Protein AF-A0A8X6V6Q0-F1 (afdb_monomer_lite)

Structure (mmCIF, N/CA/C/O backbone):
data_AF-A0A8X6V6Q0-F1
#
_entry.id   AF-A0A8X6V6Q0-F1
#
loop_
_atom_site.group_PDB
_atom_site.id
_atom_site.type_symbol
_atom_site.label_atom_id
_atom_site.label_alt_id
_atom_site.label_comp_id
_atom_site.label_asym_id
_atom_site.label_entity_id
_atom_site.label_seq_id
_atom_site.pdbx_PDB_ins_code
_atom_site.Cartn_x
_atom_site.Cartn_y
_atom_site.Cartn_z
_atom_site.occupancy
_atom_site.B_iso_or_equiv
_atom_site.auth_seq_id
_atom_site.auth_comp_id
_atom_site.auth_asym_id
_atom_site.auth_atom_id
_atom_site.pdbx_PDB_model_num
ATOM 1 N N . MET A 1 1 ? 4.752 14.410 -1.471 1.00 59.50 1 MET A N 1
ATOM 2 C CA . MET A 1 1 ? 3.329 14.015 -1.534 1.00 59.50 1 MET A CA 1
ATOM 3 C C . MET A 1 1 ? 3.082 12.615 -0.971 1.00 59.50 1 MET A C 1
ATOM 5 O O . MET A 1 1 ? 2.274 12.512 -0.065 1.00 59.50 1 MET A O 1
ATOM 9 N N . LEU A 1 2 ? 3.781 11.553 -1.400 1.00 70.31 2 LEU A N 1
ATOM 10 C CA . LEU A 1 2 ? 3.534 10.206 -0.846 1.00 70.31 2 LEU A CA 1
ATOM 11 C C . LEU A 1 2 ? 3.995 10.044 0.614 1.00 70.31 2 LEU A C 1
ATOM 13 O O . LEU A 1 2 ? 3.212 9.624 1.457 1.00 70.31 2 LEU A O 1
ATOM 17 N N . ASN A 1 3 ? 5.232 10.450 0.924 1.00 78.00 3 ASN A N 1
ATOM 18 C CA . ASN A 1 3 ? 5.743 10.403 2.299 1.00 78.00 3 ASN A CA 1
ATOM 19 C C . ASN A 1 3 ? 4.878 11.240 3.242 1.00 78.00 3 ASN A C 1
ATOM 21 O O . ASN A 1 3 ? 4.564 10.789 4.330 1.00 78.00 3 ASN A O 1
ATOM 25 N N . SER A 1 4 ? 4.406 12.407 2.790 1.00 83.50 4 SER A N 1
ATOM 26 C CA . SER A 1 4 ? 3.479 13.224 3.574 1.00 83.50 4 SER A CA 1
ATOM 27 C C . SER A 1 4 ? 2.149 12.510 3.830 1.00 83.50 4 SER A C 1
ATOM 29 O O . SER A 1 4 ? 1.672 12.552 4.954 1.00 83.50 4 SER A O 1
ATOM 31 N N . SER A 1 5 ? 1.577 11.811 2.841 1.00 83.31 5 SER A N 1
ATOM 32 C CA . SER A 1 5 ? 0.339 11.040 3.032 1.00 83.31 5 SER A CA 1
ATOM 33 C C . SER A 1 5 ? 0.529 9.839 3.962 1.00 83.31 5 SER A C 1
ATOM 35 O O . SER A 1 5 ? -0.330 9.592 4.803 1.00 83.31 5 SER A O 1
ATOM 37 N N . LEU A 1 6 ? 1.653 9.121 3.854 1.00 85.81 6 LEU A N 1
ATOM 38 C CA . LEU A 1 6 ? 1.991 8.032 4.776 1.00 85.81 6 LEU A CA 1
ATOM 39 C C . LEU A 1 6 ? 2.156 8.551 6.203 1.00 85.81 6 LEU A C 1
ATOM 41 O O . LEU A 1 6 ? 1.534 8.013 7.109 1.00 85.81 6 LEU A O 1
ATOM 45 N N . THR A 1 7 ? 2.897 9.644 6.390 1.00 87.56 7 THR A N 1
ATOM 46 C CA . THR A 1 7 ? 3.046 10.285 7.699 1.00 87.56 7 THR A CA 1
ATOM 47 C C . THR A 1 7 ? 1.700 10.749 8.254 1.00 87.56 7 THR A C 1
ATOM 49 O O . THR A 1 7 ? 1.436 10.563 9.435 1.00 87.56 7 THR A O 1
ATOM 52 N N . SER A 1 8 ? 0.807 11.301 7.425 1.00 88.50 8 SER A N 1
ATOM 53 C CA . SER A 1 8 ? -0.546 11.659 7.867 1.00 88.50 8 SER A CA 1
ATOM 54 C C . SER A 1 8 ? -1.333 10.446 8.370 1.00 88.50 8 SER A C 1
ATOM 56 O O . SER A 1 8 ? -1.964 10.538 9.417 1.00 88.50 8 SER A O 1
ATOM 58 N N . ILE A 1 9 ? -1.283 9.311 7.668 1.00 88.00 9 ILE A N 1
ATOM 59 C CA . ILE A 1 9 ? -2.003 8.088 8.062 1.00 88.00 9 ILE A CA 1
ATOM 60 C C . ILE A 1 9 ? -1.379 7.455 9.312 1.00 88.00 9 ILE A C 1
ATOM 62 O O . ILE A 1 9 ? -2.095 7.052 10.226 1.00 88.00 9 ILE A O 1
ATOM 66 N N . GLU A 1 10 ? -0.051 7.433 9.404 1.00 87.88 10 GLU A N 1
ATOM 67 C CA . GLU A 1 10 ? 0.665 6.973 10.597 1.00 87.88 10 GLU A CA 1
ATOM 68 C C . GLU A 1 10 ? 0.349 7.864 11.813 1.00 87.88 10 GLU A C 1
ATOM 70 O O . GLU A 1 10 ? 0.164 7.361 12.921 1.00 87.88 10 GLU A O 1
ATOM 75 N N . ASN A 1 11 ? 0.170 9.173 11.609 1.00 90.75 11 ASN A N 1
ATOM 76 C CA . ASN A 1 11 ? -0.281 10.088 12.658 1.00 90.75 11 ASN A CA 1
ATOM 77 C C . ASN A 1 11 ? -1.722 9.801 13.109 1.00 90.75 11 ASN A C 1
ATOM 79 O O . ASN A 1 11 ? -1.997 9.885 14.306 1.00 90.75 11 ASN A O 1
ATOM 83 N N . LEU A 1 12 ? -2.633 9.419 12.199 1.00 89.50 12 LEU A N 1
ATOM 84 C CA . LEU A 1 12 ? -4.003 9.023 12.569 1.00 89.50 12 LEU A CA 1
ATOM 85 C C . LEU A 1 12 ? -3.997 7.832 13.529 1.00 89.50 12 LEU A C 1
ATOM 87 O O . LEU A 1 12 ? -4.760 7.819 14.493 1.00 89.50 12 LEU A O 1
ATOM 91 N N . ARG A 1 13 ? -3.101 6.863 13.308 1.00 90.88 13 ARG A N 1
ATOM 92 C CA . ARG A 1 13 ? -2.977 5.661 14.145 1.00 90.88 13 ARG A CA 1
ATOM 93 C C . ARG A 1 13 ? -2.790 5.986 15.629 1.00 90.88 13 ARG A C 1
ATOM 95 O O . ARG A 1 13 ? -3.343 5.297 16.483 1.00 90.88 13 ARG A O 1
ATOM 102 N N . ASN A 1 14 ? -2.011 7.026 15.923 1.00 90.31 14 ASN A N 1
ATOM 103 C CA . ASN A 1 14 ? -1.687 7.445 17.287 1.00 90.31 14 ASN A CA 1
ATOM 104 C C . ASN A 1 14 ? -2.702 8.440 17.864 1.00 90.31 14 ASN A C 1
ATOM 106 O O . ASN A 1 14 ? -2.665 8.722 19.058 1.00 90.31 14 ASN A O 1
ATOM 110 N N . ASN A 1 15 ? -3.607 8.966 17.037 1.00 93.50 15 ASN A N 1
ATOM 111 C CA . ASN A 1 15 ? -4.507 10.055 17.402 1.00 93.50 15 ASN A CA 1
ATOM 112 C C . ASN A 1 15 ? -5.970 9.609 17.557 1.00 93.50 15 ASN A C 1
ATOM 114 O O . ASN A 1 15 ? -6.901 10.370 17.294 1.00 93.50 15 ASN A O 1
ATOM 118 N N . PHE A 1 16 ? -6.176 8.359 17.981 1.00 91.75 16 PHE A N 1
ATOM 119 C CA . PHE A 1 16 ? -7.506 7.773 18.152 1.00 91.75 16 PHE A CA 1
ATOM 120 C C . PHE A 1 16 ? -8.411 8.617 19.062 1.00 91.75 16 PHE A C 1
ATOM 122 O O . PHE A 1 16 ? -9.580 8.816 18.741 1.00 91.75 16 PHE A O 1
ATOM 129 N N . SER A 1 17 ? -7.869 9.157 20.160 1.00 91.69 17 SER A N 1
ATOM 130 C CA . SER A 1 17 ? -8.651 9.920 21.141 1.00 91.69 17 SER A CA 1
ATOM 131 C C . SER A 1 17 ? -9.293 11.169 20.529 1.00 91.69 17 SER A C 1
ATOM 133 O O . SER A 1 17 ? -10.494 11.374 20.688 1.00 91.69 17 SER A O 1
ATOM 135 N N . ASN A 1 18 ? -8.534 11.955 19.758 1.00 93.62 18 ASN A N 1
ATOM 136 C CA . ASN A 1 18 ? -9.070 13.160 19.118 1.00 93.62 18 ASN A CA 1
ATOM 137 C C . ASN A 1 18 ? -10.109 12.804 18.047 1.00 93.62 18 ASN A C 1
ATOM 139 O O . ASN A 1 18 ? -11.175 13.409 17.989 1.00 93.62 18 ASN A O 1
ATOM 143 N N . ILE A 1 19 ? -9.839 11.772 17.241 1.00 92.50 19 ILE A N 1
ATOM 144 C CA . ILE A 1 19 ? -10.763 11.305 16.193 1.00 92.50 19 ILE A CA 1
ATOM 145 C C . ILE A 1 19 ? -12.083 10.827 16.809 1.00 92.50 19 ILE A C 1
ATOM 147 O O . ILE A 1 19 ? -13.165 11.096 16.286 1.00 92.50 19 ILE A O 1
ATOM 151 N N . LYS A 1 20 ? -12.008 10.134 17.947 1.00 93.31 20 LYS A N 1
ATOM 152 C CA . LYS A 1 20 ? -13.181 9.704 18.707 1.00 93.31 20 LYS A CA 1
ATOM 153 C C . LYS A 1 20 ? -13.990 10.904 19.200 1.00 93.31 20 LYS A C 1
ATOM 155 O O . LYS A 1 20 ? -15.212 10.897 19.067 1.00 93.31 20 LYS A O 1
ATOM 160 N N . GLU A 1 21 ? -13.345 11.924 19.762 1.00 93.50 21 GLU A N 1
ATOM 161 C CA . GLU A 1 21 ? -14.029 13.136 20.234 1.00 93.50 21 GLU A CA 1
ATOM 162 C C . GLU A 1 21 ? -14.743 13.877 19.099 1.00 93.50 21 GLU A C 1
ATOM 164 O O . GLU A 1 21 ? -15.910 14.253 19.247 1.00 93.50 21 GLU A O 1
ATOM 169 N N . GLU A 1 22 ? -14.096 14.009 17.941 1.00 94.31 22 GLU A N 1
ATOM 170 C CA . GLU A 1 22 ? -14.702 14.588 16.739 1.00 94.31 22 GLU A CA 1
ATOM 171 C C . GLU A 1 22 ? -15.923 13.781 16.275 1.00 94.31 22 GLU A C 1
ATOM 173 O O . GLU A 1 22 ? -16.992 14.349 16.025 1.00 94.31 22 GLU A O 1
ATOM 178 N N . ALA A 1 23 ? -15.805 12.451 16.229 1.00 92.56 23 ALA A N 1
ATOM 179 C CA . ALA A 1 23 ? -16.903 11.563 15.858 1.00 92.56 23 ALA A CA 1
ATOM 180 C C . ALA A 1 23 ? -18.083 11.652 16.844 1.00 92.56 23 ALA A C 1
ATOM 182 O O . ALA A 1 23 ? -19.242 11.686 16.426 1.00 92.56 23 ALA A O 1
ATOM 183 N N . ILE A 1 24 ? -17.807 11.755 18.149 1.00 94.12 24 ILE A N 1
ATOM 184 C CA . ILE A 1 24 ? -18.824 11.970 19.189 1.00 94.12 24 ILE A CA 1
ATOM 185 C C . ILE A 1 24 ? -19.530 13.314 18.988 1.00 94.12 24 ILE A C 1
ATOM 187 O O . ILE A 1 24 ? -20.757 13.383 19.090 1.00 94.12 24 ILE A O 1
ATOM 191 N N . GLY A 1 25 ? -18.779 14.381 18.705 1.00 94.62 25 GLY A N 1
ATOM 192 C CA . GLY A 1 25 ? -19.338 15.702 18.419 1.00 94.62 25 GLY A CA 1
ATOM 193 C C . GLY A 1 25 ? -20.272 15.681 17.207 1.00 94.62 25 GLY A C 1
ATOM 194 O O . GLY A 1 25 ? -21.379 16.224 17.262 1.00 94.62 25 GLY A O 1
ATOM 195 N N . LEU A 1 26 ? -19.866 14.985 16.142 1.00 95.31 26 LEU A N 1
ATOM 196 C CA . LEU A 1 26 ? -20.665 14.809 14.931 1.00 95.31 26 LEU A CA 1
ATOM 197 C C . LEU A 1 26 ? -21.949 14.009 15.198 1.00 95.31 26 LEU A C 1
ATOM 199 O O . LEU A 1 26 ? -23.034 14.433 14.803 1.00 95.31 26 LEU A O 1
ATOM 203 N N . ALA A 1 27 ? -21.845 12.888 15.915 1.00 94.31 27 ALA A N 1
ATOM 204 C CA . ALA A 1 27 ? -22.989 12.049 16.261 1.00 94.31 27 ALA A CA 1
ATOM 205 C C . ALA A 1 27 ? -24.030 12.822 17.084 1.00 94.31 27 ALA A C 1
ATOM 207 O O . ALA A 1 27 ? -25.218 12.802 16.759 1.00 94.31 27 ALA A O 1
ATOM 208 N N . LYS A 1 28 ? -23.579 13.593 18.083 1.00 94.75 28 LYS A N 1
ATOM 209 C CA . LYS A 1 28 ? -24.450 14.470 18.881 1.00 94.75 28 LYS A CA 1
ATOM 210 C C . LYS A 1 28 ? -25.152 15.516 18.019 1.00 94.75 28 LYS A C 1
ATOM 212 O O . LYS A 1 28 ? -26.346 15.741 18.196 1.00 94.75 28 LYS A O 1
ATOM 217 N N . LYS A 1 29 ? -24.443 16.122 17.059 1.00 96.00 29 LYS A N 1
ATOM 218 C CA . LYS A 1 29 ? -25.028 17.076 16.101 1.00 96.00 29 LYS A CA 1
ATOM 219 C C . LYS A 1 29 ? -26.137 16.442 15.254 1.00 96.00 29 LYS A C 1
ATOM 221 O O . LYS A 1 29 ? -27.064 17.138 14.854 1.00 96.00 29 LYS A O 1
ATOM 226 N N . TRP A 1 30 ? -26.056 15.141 14.994 1.00 96.12 30 TRP A N 1
ATOM 227 C CA . TRP A 1 30 ? -27.068 14.376 14.260 1.00 96.12 30 TRP A CA 1
ATOM 228 C C . TRP A 1 30 ? -28.156 13.763 15.152 1.00 96.12 30 TRP A C 1
ATOM 230 O O . TRP A 1 30 ? -29.014 13.043 14.650 1.00 96.12 30 TRP A O 1
ATOM 240 N N . GLY A 1 31 ? -28.149 14.037 16.461 1.00 93.00 31 GLY A N 1
ATOM 241 C CA . GLY A 1 31 ? -29.118 13.470 17.404 1.00 93.00 31 GLY A CA 1
ATOM 242 C C . GLY A 1 31 ? -28.914 11.976 17.678 1.00 93.00 31 GLY A C 1
ATOM 243 O O . GLY A 1 31 ? -29.829 11.309 18.153 1.00 93.00 31 GLY A O 1
ATOM 244 N N . ILE A 1 32 ? -27.728 11.442 17.377 1.00 93.81 32 ILE A N 1
ATOM 245 C CA . ILE A 1 32 ? -27.359 10.046 17.620 1.00 93.81 32 ILE A CA 1
ATOM 246 C C . ILE A 1 32 ? -26.629 9.967 18.960 1.00 93.81 32 ILE A C 1
ATOM 248 O O . ILE A 1 32 ? -25.700 10.735 19.204 1.00 93.81 32 ILE A O 1
ATOM 252 N N . THR A 1 33 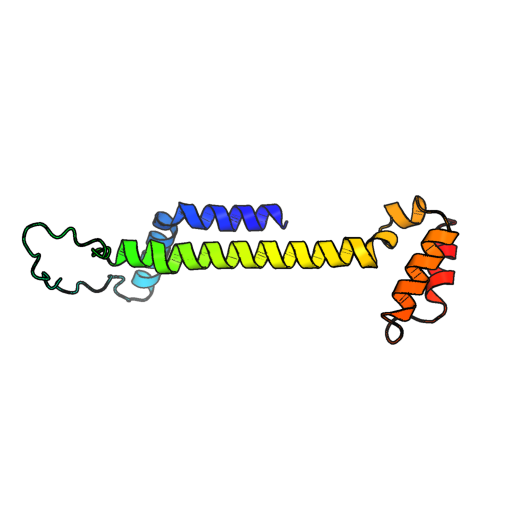? -27.010 9.014 19.812 1.00 90.88 33 THR A N 1
ATOM 253 C CA . THR A 1 33 ? -26.314 8.731 21.076 1.00 90.88 33 THR A CA 1
ATOM 254 C C . THR A 1 33 ? -25.040 7.921 20.810 1.00 90.88 33 THR A C 1
ATOM 256 O O . THR A 1 33 ? -25.144 6.753 20.429 1.00 90.88 33 THR A O 1
ATOM 259 N N . PRO A 1 34 ? -23.832 8.485 21.009 1.00 86.56 34 PRO A N 1
ATOM 260 C CA . PRO A 1 34 ? -22.587 7.798 20.696 1.00 86.56 34 PRO A CA 1
ATOM 261 C C . PRO A 1 34 ? -22.082 7.025 21.922 1.00 86.56 34 PRO A C 1
ATOM 263 O O . PRO A 1 34 ? -21.158 7.457 22.608 1.00 86.56 34 PRO A O 1
ATOM 266 N N . GLU A 1 35 ? -22.710 5.888 22.219 1.00 87.62 35 GLU A N 1
ATOM 267 C CA . GLU A 1 35 ? -22.285 4.990 23.296 1.00 87.62 35 GLU A CA 1
ATOM 268 C C . GLU A 1 35 ? -21.943 3.602 22.755 1.00 87.62 35 GLU A C 1
ATOM 270 O O . GLU A 1 35 ? -22.663 3.040 21.930 1.00 87.62 35 GLU A O 1
ATOM 275 N N . PHE A 1 36 ? -20.853 3.020 23.259 1.00 85.56 36 PHE A N 1
ATOM 276 C CA . PHE A 1 36 ? -20.576 1.604 23.046 1.00 85.56 36 PHE A CA 1
ATOM 277 C C . PHE A 1 36 ? -21.573 0.742 23.827 1.00 85.56 36 PHE A C 1
ATOM 279 O O . PHE A 1 36 ? -21.987 1.084 24.936 1.00 85.56 36 PHE A O 1
ATOM 286 N N . GLU A 1 37 ? -21.935 -0.411 23.260 1.00 80.75 37 GLU A N 1
ATOM 287 C CA . GLU A 1 37 ? -22.880 -1.341 23.880 1.00 80.75 37 GLU A CA 1
ATOM 288 C C . GLU A 1 37 ? -22.362 -1.835 25.244 1.00 80.75 37 GLU A C 1
ATOM 290 O O . GLU A 1 37 ? -21.391 -2.594 25.340 1.00 80.75 37 GLU A O 1
ATOM 295 N N . LYS A 1 38 ? -23.060 -1.452 26.316 1.00 76.06 38 LYS A N 1
ATOM 296 C CA . LYS A 1 38 ? -22.805 -1.925 27.682 1.00 76.06 38 LYS A CA 1
ATOM 297 C C . LYS A 1 38 ? -23.417 -3.316 27.869 1.00 76.06 38 LYS A C 1
ATOM 299 O O . LYS A 1 38 ? -24.507 -3.465 28.416 1.00 76.06 38 LYS A O 1
ATOM 304 N N . LYS A 1 39 ? -22.728 -4.359 27.401 1.00 71.31 39 LYS A N 1
ATOM 305 C CA . LYS A 1 39 ? -23.158 -5.753 27.604 1.00 71.31 39 LYS A CA 1
ATOM 306 C C . LYS A 1 39 ? -22.621 -6.297 28.929 1.00 71.31 39 LYS A C 1
ATOM 308 O O . LYS A 1 39 ? -21.420 -6.252 29.171 1.00 71.31 39 LYS A O 1
ATOM 313 N N . ARG A 1 40 ? -23.496 -6.863 29.773 1.00 66.31 40 ARG A N 1
ATOM 314 C CA . ARG A 1 40 ? -23.090 -7.536 31.021 1.00 66.31 40 ARG A CA 1
ATOM 315 C C . ARG A 1 40 ? -22.117 -8.674 30.706 1.00 66.31 40 ARG A C 1
ATOM 317 O O . ARG A 1 40 ? -22.456 -9.597 29.965 1.00 66.31 40 ARG A O 1
ATOM 324 N N . HIS A 1 41 ? -20.931 -8.632 31.306 1.00 65.56 41 HIS A N 1
ATOM 325 C CA . HIS A 1 41 ? -19.953 -9.704 31.160 1.00 65.56 41 HIS A CA 1
ATOM 326 C C . HIS A 1 41 ? -20.436 -10.970 31.870 1.00 65.56 41 HIS A C 1
ATOM 328 O O . HIS A 1 41 ? -20.845 -10.943 33.034 1.00 65.56 41 HIS A O 1
ATOM 334 N N . THR A 1 42 ? -20.387 -12.093 31.156 1.00 67.81 42 THR A N 1
ATOM 335 C CA . THR A 1 42 ? -20.600 -13.411 31.757 1.00 67.81 42 THR A CA 1
ATOM 336 C C . THR A 1 42 ? -19.270 -13.859 32.340 1.00 67.81 42 THR A C 1
ATOM 338 O O . THR A 1 42 ? -18.313 -14.053 31.594 1.00 67.81 42 THR A O 1
ATOM 341 N N . LYS A 1 43 ? -19.189 -13.995 33.667 1.00 69.25 43 LYS A N 1
ATOM 342 C CA . LYS A 1 43 ? -18.012 -14.593 34.303 1.00 69.25 43 LYS A CA 1
ATOM 343 C C . LYS A 1 43 ? -17.955 -16.065 33.903 1.00 69.25 43 LYS A C 1
ATOM 345 O O . LYS A 1 43 ? -18.843 -16.835 34.267 1.00 69.25 43 LYS A O 1
ATOM 350 N N . VAL A 1 44 ? -16.933 -16.438 33.142 1.00 70.12 44 VAL A N 1
ATOM 351 C CA . VAL A 1 44 ? -16.632 -17.845 32.871 1.00 70.12 44 VAL A CA 1
ATOM 352 C C . VAL A 1 44 ? -16.053 -18.443 34.152 1.00 70.12 44 VAL A C 1
ATOM 354 O O . VAL A 1 44 ? -15.295 -17.778 34.858 1.00 70.12 44 VAL A O 1
ATOM 357 N N . ARG A 1 45 ? -16.443 -19.676 34.497 1.00 70.94 45 ARG A N 1
ATOM 358 C CA . ARG A 1 45 ? -15.850 -20.368 35.648 1.00 70.94 45 ARG A CA 1
ATOM 359 C C . ARG A 1 45 ? -14.365 -20.582 35.366 1.00 70.94 45 ARG A C 1
ATOM 361 O O . ARG A 1 45 ? -14.020 -21.224 34.381 1.00 70.94 45 ARG A O 1
ATOM 368 N N . GLN A 1 46 ? -13.513 -20.041 36.226 1.00 70.44 46 GLN A N 1
ATOM 369 C CA . GLN A 1 46 ? -12.084 -20.313 36.201 1.00 70.44 46 GLN A CA 1
ATOM 370 C C . GLN A 1 46 ? -11.820 -21.548 37.063 1.00 70.44 46 GLN A C 1
ATOM 372 O O . GLN A 1 46 ? -12.281 -21.616 38.204 1.00 70.44 46 GLN A O 1
ATOM 377 N N . PHE A 1 47 ? -11.134 -22.541 36.501 1.00 76.06 47 PHE A N 1
ATOM 378 C CA . PHE A 1 47 ? -10.677 -23.697 37.265 1.00 76.06 47 PHE A CA 1
ATOM 379 C C . PHE A 1 47 ? -9.408 -23.325 38.031 1.00 76.06 47 PHE A C 1
ATOM 381 O O . PHE A 1 47 ? -8.574 -22.567 37.533 1.00 76.06 47 PHE A O 1
ATOM 388 N N . PHE A 1 48 ? -9.285 -23.841 39.253 1.00 73.56 48 PHE A N 1
ATOM 389 C CA . PHE A 1 48 ? -8.082 -23.682 40.064 1.00 73.56 48 PHE A CA 1
ATOM 390 C C . PHE A 1 48 ? -6.868 -24.221 39.282 1.00 73.56 48 PHE A C 1
ATOM 392 O O . PHE A 1 48 ? -6.981 -25.251 38.619 1.00 73.56 48 PHE A O 1
ATOM 399 N N . ASP A 1 49 ? -5.760 -23.479 39.300 1.00 74.94 49 ASP A N 1
ATOM 400 C CA . ASP A 1 49 ? -4.511 -23.723 38.552 1.00 74.94 49 ASP A CA 1
ATOM 401 C C . ASP A 1 49 ? -4.553 -23.605 37.013 1.00 74.94 49 ASP A C 1
ATOM 403 O O . ASP A 1 49 ? -3.524 -23.790 36.363 1.00 74.94 49 ASP A O 1
ATOM 407 N N . TYR A 1 50 ? -5.680 -23.211 36.403 1.00 69.94 50 TYR A N 1
ATOM 408 C CA . TYR A 1 50 ? -5.715 -22.862 34.976 1.00 69.94 50 TYR A CA 1
ATOM 409 C C . TYR A 1 50 ? -5.569 -21.349 34.754 1.00 69.94 50 TYR A C 1
ATOM 411 O O . TYR A 1 50 ? -6.445 -20.545 35.096 1.00 69.94 50 TYR A O 1
ATOM 419 N N . PHE A 1 51 ? -4.466 -20.959 34.110 1.00 62.91 51 PHE A N 1
ATOM 420 C CA . PHE A 1 51 ? -4.332 -19.640 33.495 1.00 62.91 51 PHE A CA 1
ATOM 421 C C . PHE A 1 51 ? -5.198 -19.601 32.231 1.00 62.91 51 PHE A C 1
ATOM 423 O O . PHE A 1 51 ? -4.904 -20.273 31.243 1.00 62.91 51 PHE A O 1
ATOM 430 N N . ASN A 1 52 ? -6.276 -18.816 32.253 1.00 65.12 52 ASN A N 1
ATOM 431 C CA . ASN A 1 52 ? -7.051 -18.539 31.046 1.00 65.12 52 ASN A CA 1
ATOM 432 C C . ASN A 1 52 ? -6.244 -17.585 30.154 1.00 65.12 52 ASN A C 1
ATOM 434 O O . ASN A 1 52 ? -6.268 -16.376 30.360 1.00 65.12 52 ASN A O 1
ATOM 438 N N . ALA A 1 53 ? -5.530 -18.130 29.167 1.00 60.16 53 ALA A N 1
ATOM 439 C CA . ALA A 1 53 ? -4.785 -17.344 28.180 1.00 60.16 53 ALA A CA 1
ATOM 440 C C . ALA A 1 53 ? -5.701 -16.506 27.259 1.00 60.16 53 ALA A C 1
ATOM 442 O O . ALA A 1 53 ? -5.265 -15.500 26.708 1.00 60.16 53 ALA A O 1
ATOM 443 N N . ASP A 1 54 ? -6.978 -16.886 27.147 1.00 60.25 54 ASP A N 1
ATOM 444 C CA . ASP A 1 54 ? -7.971 -16.272 26.256 1.00 60.25 54 ASP A CA 1
ATOM 445 C C . ASP A 1 54 ? -8.883 -15.253 26.962 1.00 60.25 54 ASP A C 1
ATOM 447 O O . ASP A 1 54 ? -10.063 -15.102 26.620 1.00 60.25 54 ASP A O 1
ATOM 451 N N . GLU A 1 55 ? -8.379 -14.546 27.975 1.00 65.12 55 GLU A N 1
ATOM 452 C CA . GLU A 1 55 ? -9.135 -13.443 28.564 1.00 65.12 55 GLU A CA 1
ATOM 453 C C . GLU A 1 55 ? -9.228 -12.286 27.556 1.00 65.12 55 GLU A C 1
ATOM 455 O O . GLU A 1 55 ? -8.324 -11.468 27.394 1.00 65.12 55 GLU A O 1
ATOM 460 N N . LYS A 1 56 ? -10.339 -12.239 26.815 1.00 63.19 56 LYS A N 1
ATOM 461 C CA . LYS A 1 56 ? -10.601 -11.158 25.860 1.00 63.19 56 LYS A CA 1
ATOM 462 C C . LYS A 1 56 ? -10.720 -9.824 26.592 1.00 63.19 56 LYS A C 1
ATOM 464 O O . LYS A 1 56 ? -11.369 -9.741 27.638 1.00 63.19 56 LYS A O 1
ATOM 469 N N . LEU A 1 57 ? -10.179 -8.767 25.979 1.00 64.81 57 LEU A N 1
ATOM 470 C CA . LEU A 1 57 ? -10.432 -7.381 26.373 1.00 64.81 57 LEU A CA 1
ATOM 471 C C . LEU A 1 57 ? -11.944 -7.160 26.509 1.00 64.81 57 LEU A C 1
ATOM 473 O O . LEU A 1 57 ? -12.703 -7.275 25.548 1.00 64.81 57 LEU A O 1
ATOM 477 N N . GLN A 1 58 ? -12.379 -6.885 27.737 1.00 72.69 58 GLN A N 1
ATOM 478 C CA . GLN A 1 58 ? -13.792 -6.682 28.058 1.00 72.69 58 GLN A CA 1
ATOM 479 C C . GLN A 1 58 ? -14.275 -5.286 27.653 1.00 72.69 58 GLN A C 1
ATOM 481 O O . GLN A 1 58 ? -15.457 -5.086 27.377 1.00 72.69 58 GLN A O 1
ATOM 486 N N . ASP A 1 59 ? -13.347 -4.335 27.572 1.00 84.19 59 ASP A N 1
ATOM 487 C CA . ASP A 1 59 ? -13.620 -2.970 27.157 1.00 84.19 59 ASP A CA 1
ATOM 488 C C . ASP A 1 59 ? -13.884 -2.902 25.644 1.00 84.19 59 ASP A C 1
ATOM 490 O O . ASP A 1 59 ? -12.986 -3.091 24.820 1.00 84.19 59 ASP A O 1
ATOM 494 N N . ARG A 1 60 ? -15.144 -2.624 25.290 1.00 84.69 60 ARG A N 1
ATOM 495 C CA . ARG A 1 60 ? -15.611 -2.499 23.903 1.00 84.69 60 ARG A CA 1
ATOM 496 C C . ARG A 1 60 ? -14.930 -1.362 23.158 1.00 84.69 60 ARG A C 1
ATOM 498 O O . ARG A 1 60 ? -14.746 -1.474 21.950 1.00 84.69 60 ARG A O 1
ATOM 505 N N . GLU A 1 61 ? -14.568 -0.295 23.860 1.00 88.94 61 GLU A N 1
ATOM 506 C CA . GLU A 1 61 ? -13.874 0.830 23.252 1.00 88.94 61 GLU A CA 1
ATOM 507 C C . GLU A 1 61 ? -12.458 0.426 22.853 1.00 88.94 61 GLU A C 1
ATOM 509 O O . GLU A 1 61 ? -12.078 0.604 21.700 1.00 88.94 61 GLU A O 1
ATOM 514 N N . ARG A 1 62 ? -11.708 -0.199 23.768 1.00 87.88 62 ARG A N 1
ATOM 515 C CA . ARG A 1 62 ? -10.370 -0.728 23.459 1.00 87.88 62 ARG A CA 1
ATOM 516 C C . ARG A 1 62 ? -10.404 -1.799 22.377 1.00 87.88 62 ARG A C 1
ATOM 518 O O . ARG A 1 62 ? -9.504 -1.844 21.544 1.00 87.88 62 ARG A O 1
ATOM 525 N N . LEU A 1 63 ? -11.435 -2.644 22.374 1.00 88.88 63 LEU A N 1
ATOM 526 C CA . LEU A 1 63 ? -11.644 -3.632 21.317 1.00 88.88 63 LEU A CA 1
ATOM 527 C C . LEU A 1 63 ? -11.820 -2.940 19.958 1.00 88.88 63 LEU A C 1
ATOM 529 O O . LEU A 1 63 ? -11.168 -3.308 18.990 1.00 88.88 63 LEU A O 1
ATOM 533 N N . PHE A 1 64 ? -12.659 -1.903 19.892 1.00 90.81 64 PHE A N 1
ATOM 534 C CA . PHE A 1 64 ? -12.833 -1.115 18.675 1.00 90.81 64 PHE A CA 1
ATOM 535 C C . PHE A 1 64 ? -11.535 -0.410 18.260 1.00 90.81 64 PHE A C 1
ATOM 537 O O . PHE A 1 64 ? -11.165 -0.451 17.089 1.00 90.81 64 PHE A O 1
ATOM 544 N N . GLU A 1 65 ? -10.821 0.203 19.205 1.00 92.44 65 GLU A N 1
ATOM 545 C CA . GLU A 1 65 ? -9.545 0.869 18.945 1.00 92.44 65 GLU A CA 1
ATOM 546 C C . GLU A 1 65 ? -8.528 -0.094 18.321 1.00 92.44 65 GLU A C 1
ATOM 548 O O . GLU A 1 65 ? -7.868 0.252 17.341 1.00 92.44 65 GLU A O 1
ATOM 553 N N . MET A 1 66 ? -8.395 -1.301 18.873 1.00 89.88 66 MET A N 1
ATOM 554 C CA . MET A 1 66 ? -7.393 -2.259 18.420 1.00 89.88 66 MET A CA 1
ATOM 555 C C . MET A 1 66 ? -7.816 -3.017 17.165 1.00 89.88 66 MET A C 1
ATOM 557 O O . MET A 1 66 ? -7.119 -2.965 16.150 1.00 89.88 66 MET A O 1
ATOM 561 N N . ASP A 1 67 ? -8.957 -3.700 17.231 1.00 90.88 67 ASP A N 1
ATOM 562 C CA . ASP A 1 67 ? -9.358 -4.696 16.235 1.00 90.88 67 ASP A CA 1
ATOM 563 C C . ASP A 1 67 ? -9.984 -4.055 15.000 1.00 90.88 67 ASP A C 1
ATOM 565 O O . ASP A 1 67 ? -10.000 -4.654 13.925 1.00 90.88 67 ASP A O 1
ATOM 569 N N . VAL A 1 68 ? -10.510 -2.836 15.141 1.00 91.88 68 VAL A N 1
ATOM 570 C CA . VAL A 1 68 ? -11.135 -2.109 14.038 1.00 91.88 68 VAL A CA 1
ATOM 571 C C . VAL A 1 68 ? -10.261 -0.937 13.635 1.00 91.88 68 VAL A C 1
ATOM 573 O O . VAL A 1 68 ? -9.721 -0.941 12.534 1.00 91.88 68 VAL A O 1
ATOM 576 N N . PHE A 1 69 ? -10.098 0.067 14.493 1.00 93.94 69 PHE A N 1
ATOM 577 C CA . PHE A 1 69 ? -9.463 1.321 14.101 1.00 93.94 69 PHE A CA 1
ATOM 578 C C . PHE A 1 69 ? -7.996 1.123 13.697 1.00 93.94 69 PHE A C 1
ATOM 580 O O . PHE A 1 69 ? -7.642 1.362 12.541 1.00 93.94 69 PHE A O 1
ATOM 587 N N . LYS A 1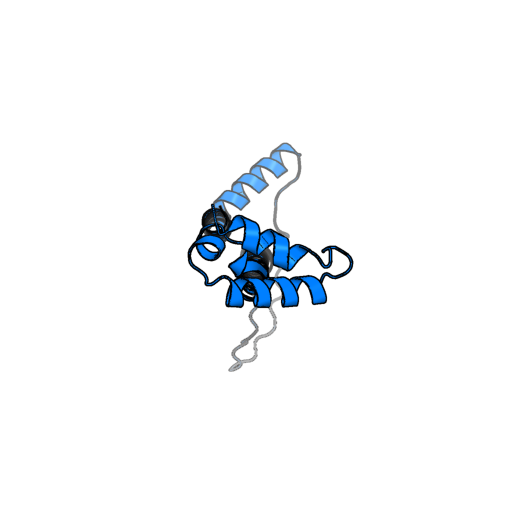 70 ? -7.148 0.629 14.607 1.00 93.69 70 LYS A N 1
ATOM 588 C CA . LYS A 1 70 ? -5.719 0.416 14.331 1.00 93.69 70 LYS A CA 1
ATOM 589 C C . LYS A 1 70 ? -5.506 -0.616 13.234 1.00 93.69 70 LYS A C 1
ATOM 591 O O . LYS A 1 70 ? -4.721 -0.354 12.329 1.00 93.69 70 LYS A O 1
ATOM 596 N N . ALA A 1 71 ? -6.250 -1.722 13.254 1.00 94.06 71 ALA A N 1
ATOM 597 C CA . ALA A 1 71 ? -6.176 -2.737 12.207 1.00 94.06 71 ALA A CA 1
ATOM 598 C C . ALA A 1 71 ? -6.463 -2.166 10.805 1.00 94.06 71 ALA A C 1
ATOM 600 O O . ALA A 1 71 ? -5.730 -2.454 9.860 1.00 94.06 71 ALA A O 1
ATOM 601 N N . ASN A 1 72 ? -7.485 -1.313 10.659 1.00 93.94 72 ASN A N 1
ATOM 602 C CA . ASN A 1 72 ? -7.794 -0.673 9.378 1.00 93.94 72 ASN A CA 1
ATOM 603 C C . ASN A 1 72 ? -6.718 0.336 8.961 1.00 93.94 72 ASN A C 1
ATOM 605 O O . ASN A 1 72 ? -6.320 0.353 7.797 1.00 93.94 72 ASN A O 1
ATOM 609 N N . VAL A 1 73 ? -6.222 1.158 9.890 1.00 94.12 73 VAL A N 1
ATOM 610 C CA . VAL A 1 73 ? -5.145 2.118 9.599 1.00 94.12 73 VAL A CA 1
ATOM 611 C C . VAL A 1 73 ? -3.866 1.391 9.170 1.00 94.12 73 VAL A C 1
ATOM 613 O O . VAL A 1 73 ? -3.246 1.773 8.174 1.00 94.12 73 VAL A O 1
ATOM 616 N N . ASP A 1 74 ? -3.508 0.305 9.855 1.00 94.19 74 ASP A N 1
ATOM 617 C CA . ASP A 1 74 ? -2.353 -0.534 9.523 1.00 94.19 74 ASP A CA 1
ATOM 618 C C . ASP A 1 74 ? -2.532 -1.202 8.157 1.00 94.19 74 ASP A C 1
ATOM 620 O O . ASP A 1 74 ? -1.624 -1.178 7.322 1.00 94.19 74 ASP A O 1
ATOM 624 N N . PHE A 1 75 ? -3.729 -1.721 7.876 1.00 94.31 75 PHE A N 1
ATOM 625 C CA . PHE A 1 75 ? -4.053 -2.295 6.576 1.00 94.31 75 PHE A CA 1
ATOM 626 C C . PHE A 1 75 ? -3.906 -1.270 5.449 1.00 94.31 75 PHE A C 1
ATOM 628 O O . PHE A 1 75 ? -3.199 -1.531 4.477 1.00 94.31 75 PHE A O 1
ATOM 635 N N . ILE A 1 76 ? -4.513 -0.087 5.582 1.00 92.56 76 ILE A N 1
ATOM 636 C CA . ILE A 1 76 ? -4.423 0.986 4.582 1.00 92.56 76 ILE A CA 1
ATOM 637 C C . ILE A 1 76 ? -2.963 1.397 4.369 1.00 92.56 76 ILE A C 1
ATOM 639 O O . ILE A 1 76 ? -2.524 1.546 3.228 1.00 92.56 76 ILE A O 1
ATOM 643 N N . THR A 1 77 ? -2.196 1.528 5.452 1.00 92.69 77 THR A N 1
ATOM 644 C CA . THR A 1 77 ? -0.773 1.882 5.398 1.00 92.69 77 THR A CA 1
ATOM 645 C C . THR A 1 77 ? 0.016 0.856 4.591 1.00 92.69 77 THR A C 1
ATOM 647 O O . THR A 1 77 ? 0.738 1.223 3.663 1.00 92.69 77 THR A O 1
ATOM 650 N N . THR A 1 78 ? -0.159 -0.433 4.886 1.00 93.00 78 THR A N 1
ATOM 651 C CA . THR A 1 78 ? 0.506 -1.519 4.154 1.00 93.00 78 THR A CA 1
ATOM 652 C C . THR A 1 78 ? 0.067 -1.566 2.693 1.00 93.00 78 THR A C 1
ATOM 654 O O . THR A 1 78 ? 0.906 -1.682 1.803 1.00 93.00 78 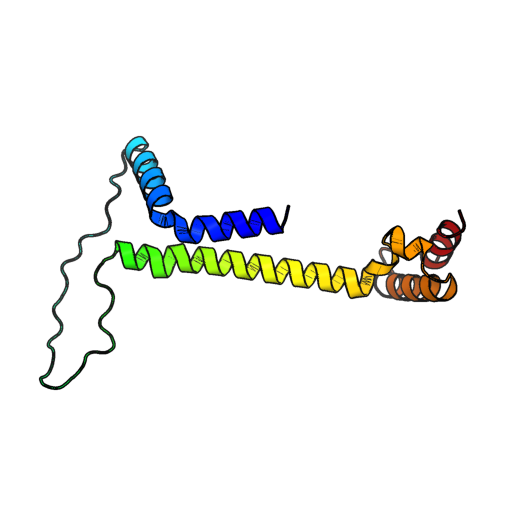THR A O 1
ATOM 657 N N . GLN A 1 79 ? -1.228 -1.411 2.409 1.00 91.75 79 GLN A N 1
ATOM 658 C CA . GLN A 1 79 ? -1.735 -1.390 1.034 1.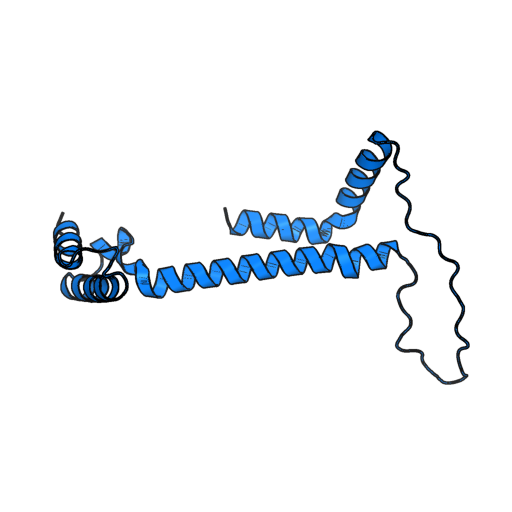00 91.75 79 GLN A CA 1
ATOM 659 C C . GLN A 1 79 ? -1.132 -0.244 0.217 1.00 91.75 79 GLN A C 1
ATOM 661 O O . GLN A 1 79 ? -0.749 -0.443 -0.936 1.00 91.75 79 GLN A O 1
ATOM 666 N N . LEU A 1 80 ? -1.018 0.950 0.803 1.00 90.94 80 LEU A N 1
ATOM 667 C CA . LEU A 1 80 ? -0.404 2.096 0.138 1.00 90.94 80 LEU A CA 1
ATOM 668 C C . LEU A 1 80 ? 1.091 1.884 -0.108 1.00 90.94 80 LEU A C 1
ATOM 670 O O . LEU A 1 80 ? 1.553 2.157 -1.217 1.00 90.94 80 LEU A O 1
ATOM 674 N N . LYS A 1 81 ? 1.826 1.357 0.881 1.00 91.25 81 LYS A N 1
ATOM 675 C CA . LYS A 1 81 ? 3.251 1.015 0.735 1.00 91.25 81 LYS A CA 1
ATOM 676 C C . LYS A 1 81 ? 3.452 0.016 -0.408 1.00 91.25 81 LYS A C 1
ATOM 678 O O . LYS A 1 81 ? 4.164 0.323 -1.361 1.00 91.25 81 LYS A O 1
ATOM 683 N N . ASN A 1 82 ? 2.712 -1.092 -0.395 1.00 92.62 82 ASN A N 1
ATOM 684 C CA . ASN A 1 82 ? 2.817 -2.142 -1.411 1.00 92.62 82 ASN A CA 1
ATOM 685 C C . ASN A 1 82 ? 2.479 -1.636 -2.820 1.00 92.62 82 ASN A C 1
ATOM 687 O O . ASN A 1 82 ? 3.187 -1.941 -3.784 1.00 92.62 82 ASN A O 1
ATOM 691 N N . ARG A 1 83 ? 1.405 -0.846 -2.966 1.00 90.75 83 ARG A N 1
ATOM 692 C CA . ARG A 1 83 ? 1.022 -0.262 -4.262 1.00 90.75 83 ARG A CA 1
ATOM 693 C C . ARG A 1 83 ? 2.112 0.653 -4.801 1.00 90.75 83 ARG A C 1
ATOM 695 O O . ARG A 1 83 ? 2.428 0.590 -5.986 1.00 90.75 83 ARG A O 1
ATOM 702 N N . PHE A 1 84 ? 2.695 1.483 -3.942 1.00 88.88 84 PHE A N 1
ATOM 703 C CA . PHE A 1 84 ? 3.757 2.386 -4.357 1.00 88.88 84 PHE A CA 1
ATOM 704 C C . PHE A 1 84 ? 5.033 1.639 -4.742 1.00 88.88 84 PHE A C 1
ATOM 706 O O . PHE A 1 84 ? 5.613 1.931 -5.785 1.00 88.88 84 PHE A O 1
ATOM 713 N N . GLU A 1 85 ? 5.452 0.658 -3.946 1.00 91.50 85 GLU A N 1
ATOM 714 C CA . GLU A 1 85 ? 6.607 -0.183 -4.265 1.00 91.50 85 GLU A CA 1
ATOM 715 C C . GLU A 1 85 ? 6.424 -0.901 -5.600 1.00 91.50 85 GLU A C 1
ATOM 717 O O . GLU A 1 85 ? 7.339 -0.901 -6.421 1.00 91.50 85 GLU A O 1
ATOM 722 N N . SER A 1 86 ? 5.219 -1.411 -5.862 1.00 91.88 86 SER A N 1
ATOM 723 C CA . SER A 1 86 ? 4.879 -2.056 -7.132 1.00 91.88 86 SER A CA 1
ATOM 724 C C . SER A 1 86 ? 4.996 -1.086 -8.313 1.00 91.88 86 SER A C 1
ATOM 726 O O . SER A 1 86 ? 5.673 -1.386 -9.295 1.00 91.88 86 SER A O 1
ATOM 728 N N . ILE A 1 87 ? 4.402 0.111 -8.209 1.00 90.50 87 ILE A N 1
ATOM 729 C CA . ILE A 1 87 ? 4.486 1.146 -9.255 1.00 90.50 87 ILE A CA 1
ATOM 730 C C . ILE A 1 87 ? 5.938 1.580 -9.474 1.00 90.50 87 ILE A C 1
ATOM 732 O O . ILE A 1 87 ? 6.393 1.686 -10.611 1.00 90.50 87 ILE A O 1
ATOM 736 N N . ASN A 1 88 ? 6.686 1.805 -8.396 1.00 91.12 88 ASN A N 1
ATOM 737 C CA . ASN A 1 88 ? 8.090 2.190 -8.464 1.00 91.12 88 ASN A CA 1
ATOM 738 C C . ASN A 1 88 ? 8.958 1.073 -9.064 1.00 91.12 88 ASN A C 1
ATOM 740 O O . ASN A 1 88 ? 9.911 1.359 -9.784 1.00 91.12 88 ASN A O 1
ATOM 744 N N . GLY A 1 89 ? 8.626 -0.192 -8.806 1.00 92.62 89 GLY A N 1
ATOM 745 C CA . GLY A 1 89 ? 9.268 -1.351 -9.421 1.00 92.62 89 GLY A CA 1
ATOM 746 C C . GLY A 1 89 ? 9.049 -1.393 -10.933 1.00 92.62 89 GLY A C 1
ATOM 747 O O . GLY A 1 89 ? 10.013 -1.531 -11.687 1.00 92.62 89 GLY A O 1
ATOM 748 N N . ILE A 1 90 ? 7.809 -1.188 -11.388 1.00 91.31 90 ILE A N 1
ATOM 749 C CA . ILE A 1 90 ? 7.474 -1.096 -12.820 1.00 91.31 90 ILE A CA 1
ATOM 750 C C . ILE A 1 90 ? 8.197 0.090 -13.460 1.00 91.31 90 ILE A C 1
ATOM 752 O O . ILE A 1 90 ? 8.846 -0.056 -14.493 1.00 91.31 90 ILE A O 1
ATOM 756 N N . TYR A 1 91 ? 8.156 1.256 -12.815 1.00 91.69 91 TYR A N 1
ATOM 757 C CA . TYR A 1 91 ? 8.877 2.434 -13.279 1.00 91.69 91 TYR A CA 1
ATOM 758 C C . TYR A 1 91 ? 10.373 2.148 -13.437 1.00 91.69 91 TYR A C 1
ATOM 760 O O . TYR A 1 91 ? 10.921 2.365 -14.510 1.00 91.69 91 TYR A O 1
ATOM 768 N N . LYS A 1 92 ? 11.033 1.607 -12.407 1.00 89.75 92 LYS A N 1
ATOM 769 C CA . LYS A 1 92 ? 12.476 1.330 -12.434 1.00 89.75 92 LYS A CA 1
ATOM 770 C C . LYS A 1 92 ? 12.870 0.306 -13.497 1.00 89.75 92 LYS A C 1
ATOM 772 O O . LYS A 1 92 ? 13.889 0.499 -14.154 1.00 89.75 92 LYS A O 1
ATOM 777 N N . SER A 1 93 ? 12.084 -0.756 -13.644 1.00 89.38 93 SER A N 1
ATOM 778 C CA . SER A 1 93 ? 12.394 -1.873 -14.544 1.00 89.38 93 SER A CA 1
ATOM 779 C C . SER A 1 93 ? 12.050 -1.606 -16.006 1.00 89.38 93 SER A C 1
ATOM 781 O O . SER A 1 93 ? 12.739 -2.116 -16.874 1.00 89.38 93 SER A O 1
ATOM 783 N N . THR A 1 94 ? 10.990 -0.840 -16.277 1.00 90.75 94 THR A N 1
ATOM 784 C CA . THR A 1 94 ? 10.398 -0.751 -17.622 1.00 90.75 94 THR A CA 1
ATOM 785 C C . THR A 1 94 ? 10.436 0.663 -18.196 1.00 90.75 94 THR A C 1
ATOM 787 O O . THR A 1 94 ? 10.657 0.840 -19.387 1.00 90.75 94 THR A O 1
ATOM 790 N N . PHE A 1 95 ? 10.230 1.690 -17.368 1.00 91.38 95 PHE A N 1
ATOM 791 C CA . PHE A 1 95 ? 10.050 3.072 -17.841 1.00 91.38 95 PHE A CA 1
ATOM 792 C C . PHE A 1 95 ? 11.179 4.020 -17.431 1.00 91.38 95 PHE A C 1
ATOM 794 O O . PHE A 1 95 ? 11.156 5.202 -17.774 1.00 91.38 95 PHE A O 1
ATOM 801 N N . SER A 1 96 ? 12.177 3.533 -16.693 1.00 91.62 96 SER A N 1
ATOM 802 C CA . SER A 1 96 ? 13.196 4.381 -16.078 1.00 91.62 96 SER A CA 1
ATOM 803 C C . SER A 1 96 ? 14.006 5.140 -17.120 1.00 91.62 96 SER A C 1
ATOM 805 O O . SER A 1 96 ? 14.322 6.310 -16.893 1.00 91.62 96 SER A O 1
ATOM 807 N N . PHE A 1 97 ? 14.270 4.534 -18.279 1.00 90.31 97 PHE A N 1
ATOM 808 C CA . PHE A 1 97 ? 15.016 5.147 -19.377 1.00 90.31 97 PHE A CA 1
ATOM 809 C C . PHE A 1 97 ? 14.339 6.403 -19.956 1.00 90.31 97 PHE A C 1
ATOM 811 O O . PHE A 1 97 ? 15.038 7.280 -20.446 1.00 90.31 97 PHE A O 1
ATOM 818 N N . ILE A 1 98 ? 13.009 6.538 -19.843 1.00 89.31 98 ILE A N 1
ATOM 819 C CA . ILE A 1 98 ? 12.235 7.687 -20.362 1.00 89.31 98 ILE A CA 1
ATOM 820 C C . ILE A 1 98 ? 12.424 8.940 -19.490 1.00 89.31 98 ILE A C 1
ATOM 822 O O . ILE A 1 98 ? 12.082 10.057 -19.876 1.00 89.31 98 ILE A O 1
ATOM 826 N N . SER A 1 99 ? 12.985 8.789 -18.291 1.00 88.44 99 SER A N 1
ATOM 827 C CA . SER A 1 99 ? 13.269 9.933 -17.425 1.00 88.44 99 SER A CA 1
ATOM 828 C C . SER A 1 99 ? 14.178 10.928 -18.150 1.00 88.44 99 SER A C 1
ATOM 830 O O . SER A 1 99 ? 15.220 10.501 -18.644 1.00 88.44 99 SER A O 1
ATOM 832 N N . PRO A 1 100 ? 13.900 12.245 -18.128 1.00 87.06 100 PRO A N 1
ATOM 833 C CA . PRO A 1 100 ? 14.719 13.230 -18.841 1.00 87.06 100 PRO A CA 1
ATOM 834 C C . PRO A 1 100 ? 16.215 13.133 -18.518 1.00 87.06 100 PRO A C 1
ATOM 836 O O . PRO A 1 100 ? 17.058 13.256 -19.397 1.00 87.06 100 PRO A O 1
ATOM 839 N N . LYS A 1 101 ? 16.549 12.829 -17.257 1.00 87.75 101 LYS A N 1
ATOM 840 C CA . LYS A 1 101 ? 17.933 12.591 -16.825 1.00 87.75 101 LYS A CA 1
ATOM 841 C C . LYS A 1 101 ? 18.573 11.397 -17.534 1.00 87.75 101 LYS A C 1
ATOM 843 O O . LYS A 1 101 ? 19.721 11.495 -17.941 1.00 87.75 101 LYS A O 1
ATOM 848 N N . ASN A 1 102 ? 17.832 10.300 -17.669 1.00 87.25 102 ASN A N 1
ATOM 849 C CA . ASN A 1 102 ? 18.327 9.047 -18.230 1.00 87.25 102 ASN A CA 1
ATOM 850 C C . ASN A 1 102 ? 18.378 9.091 -19.760 1.00 87.25 102 ASN A C 1
ATOM 852 O O . ASN A 1 102 ? 19.299 8.523 -20.332 1.00 87.25 102 ASN A O 1
ATOM 856 N N . ILE A 1 103 ? 17.462 9.814 -20.413 1.00 87.44 103 ILE A N 1
ATOM 857 C CA . ILE A 1 103 ? 17.511 10.049 -21.865 1.00 87.44 103 ILE A CA 1
ATOM 858 C C . ILE A 1 103 ? 18.813 10.761 -22.259 1.00 87.44 103 ILE A C 1
ATOM 860 O O . ILE A 1 103 ? 19.412 10.415 -23.270 1.00 87.44 103 ILE A O 1
ATOM 864 N N . VAL A 1 104 ? 19.261 11.732 -21.454 1.00 85.56 104 VAL A N 1
ATOM 865 C CA . VAL A 1 104 ? 20.472 12.524 -21.737 1.00 85.56 104 VAL A CA 1
ATOM 866 C C . VAL A 1 104 ? 21.755 11.797 -21.319 1.00 85.56 104 VAL A C 1
ATOM 868 O O . VAL A 1 104 ? 22.790 11.959 -21.956 1.00 85.56 104 VAL A O 1
ATOM 871 N N . SER A 1 105 ? 21.724 11.009 -20.239 1.00 84.19 105 SER A N 1
ATOM 872 C CA . SER A 1 105 ? 22.928 10.359 -19.701 1.00 84.19 105 SER A CA 1
ATOM 873 C C . SER A 1 105 ? 23.243 8.984 -20.299 1.00 84.19 105 SER A C 1
ATOM 875 O O . SER A 1 105 ? 24.355 8.490 -20.111 1.00 84.19 105 SER A O 1
ATOM 877 N N . THR A 1 106 ? 22.286 8.346 -20.977 1.00 85.56 106 THR A N 1
ATOM 878 C CA . THR A 1 106 ? 22.423 6.974 -21.492 1.00 85.56 106 THR A CA 1
ATOM 879 C C . THR A 1 106 ? 22.903 6.970 -22.942 1.00 85.56 106 THR A C 1
ATOM 881 O O . THR A 1 106 ? 22.521 7.821 -23.739 1.00 85.56 106 THR A O 1
ATOM 884 N N . THR A 1 107 ? 23.723 5.986 -23.315 1.00 89.62 107 THR A N 1
ATOM 885 C CA . THR A 1 107 ? 24.176 5.798 -24.702 1.00 89.62 107 THR A CA 1
ATOM 886 C C . THR A 1 107 ? 23.010 5.464 -25.634 1.00 89.62 107 THR A C 1
ATOM 888 O O . THR A 1 107 ? 22.139 4.671 -25.276 1.00 89.62 107 THR A O 1
ATOM 891 N N . ASN A 1 108 ? 23.042 5.998 -26.859 1.00 89.81 108 ASN A N 1
ATOM 892 C CA . ASN A 1 108 ? 22.009 5.782 -27.877 1.00 89.81 108 ASN A CA 1
ATOM 893 C C . ASN A 1 108 ? 21.696 4.294 -28.127 1.00 89.81 108 ASN A C 1
ATOM 895 O O . ASN A 1 108 ? 20.525 3.949 -28.252 1.00 89.81 108 ASN A O 1
ATOM 899 N N . ASP A 1 109 ? 22.696 3.406 -28.116 1.00 90.12 109 ASP A N 1
ATOM 900 C CA . ASP A 1 109 ? 22.490 1.961 -28.317 1.00 90.12 109 ASP A CA 1
ATOM 901 C C . ASP A 1 109 ? 21.681 1.312 -27.183 1.00 90.12 109 ASP A C 1
ATOM 903 O O . ASP A 1 109 ? 20.771 0.517 -27.419 1.00 90.12 109 ASP A O 1
ATOM 907 N N . LEU A 1 110 ? 21.984 1.668 -25.930 1.00 90.19 110 LEU A N 1
ATOM 908 C CA . LEU A 1 110 ? 21.242 1.181 -24.764 1.00 90.19 110 LEU A CA 1
ATOM 909 C C . LEU A 1 110 ? 19.819 1.739 -24.762 1.00 90.19 110 LEU A C 1
ATOM 911 O O . LEU A 1 110 ? 18.863 1.000 -24.542 1.00 90.19 110 LEU A O 1
ATOM 915 N N . LEU A 1 111 ? 19.679 3.026 -25.075 1.00 91.94 111 LEU A N 1
ATOM 916 C CA . LEU A 1 111 ? 18.392 3.701 -25.163 1.00 91.94 111 LEU A CA 1
ATOM 917 C C . LEU A 1 111 ? 17.500 3.080 -26.251 1.00 91.94 111 LEU A C 1
ATOM 919 O O . LEU A 1 111 ? 16.309 2.862 -26.029 1.00 91.94 111 LEU A O 1
ATOM 923 N N . TYR A 1 112 ? 18.087 2.732 -27.397 1.00 93.69 112 TYR A N 1
ATOM 924 C CA . TYR A 1 112 ? 17.407 2.034 -28.483 1.00 93.69 112 TYR A CA 1
ATOM 925 C C . TYR A 1 112 ? 16.923 0.643 -28.060 1.00 93.69 112 TYR A C 1
ATOM 927 O O . TYR A 1 112 ? 15.784 0.268 -28.347 1.00 93.69 112 TYR A O 1
ATOM 935 N N . ASN A 1 113 ? 17.765 -0.119 -27.358 1.00 93.38 113 ASN A N 1
ATOM 936 C CA . ASN A 1 113 ? 17.424 -1.462 -26.891 1.00 93.38 113 ASN A CA 1
ATOM 937 C C . ASN A 1 113 ? 16.286 -1.443 -25.860 1.00 93.38 113 ASN A C 1
ATOM 939 O O . ASN A 1 113 ? 15.328 -2.204 -26.000 1.00 93.38 113 ASN A O 1
ATOM 943 N N . GLU A 1 114 ? 16.343 -0.545 -24.875 1.00 93.06 114 GLU A N 1
ATOM 944 C CA . GLU A 1 114 ? 15.281 -0.365 -23.875 1.00 93.06 114 GLU A CA 1
ATOM 945 C C . GLU A 1 114 ? 13.959 0.069 -24.527 1.00 93.06 114 GLU A C 1
ATOM 947 O O . GLU A 1 114 ? 12.907 -0.526 -24.280 1.00 93.06 114 GLU A O 1
ATOM 952 N N . ALA A 1 115 ? 14.009 1.037 -25.448 1.00 93.88 115 ALA A N 1
ATOM 953 C CA . ALA A 1 115 ? 12.830 1.482 -26.184 1.00 93.88 115 ALA A CA 1
ATOM 954 C C . ALA A 1 115 ? 12.249 0.382 -27.087 1.00 93.88 115 ALA A C 1
ATOM 956 O O . ALA A 1 115 ? 11.029 0.262 -27.206 1.00 93.88 115 ALA A O 1
ATOM 957 N N . SER A 1 116 ? 13.100 -0.454 -27.686 1.00 94.38 116 SER A N 1
ATOM 958 C CA . SER A 1 116 ? 12.676 -1.601 -28.498 1.00 94.38 116 SER A CA 1
ATOM 959 C C . SER A 1 116 ? 12.012 -2.683 -27.651 1.00 94.38 116 SER A C 1
ATOM 961 O O . SER A 1 116 ? 11.009 -3.265 -28.062 1.00 94.38 116 SER A O 1
ATOM 963 N N . ASN A 1 117 ? 12.539 -2.952 -26.456 1.00 93.94 117 ASN A N 1
ATOM 964 C CA . ASN A 1 117 ? 11.925 -3.887 -25.516 1.00 93.94 117 ASN A CA 1
ATOM 965 C C . ASN A 1 117 ? 10.561 -3.375 -25.046 1.00 93.94 117 ASN A C 1
ATOM 967 O O . ASN A 1 117 ? 9.595 -4.138 -25.040 1.00 93.94 117 ASN A O 1
ATOM 971 N N . LEU A 1 118 ? 10.455 -2.079 -24.743 1.00 94.88 118 LEU A N 1
ATOM 972 C CA . LEU A 1 118 ? 9.184 -1.458 -24.389 1.00 94.88 118 LEU A CA 1
ATOM 973 C C . LEU A 1 118 ? 8.170 -1.544 -25.540 1.00 94.88 118 LEU A C 1
ATOM 975 O O . LEU A 1 118 ? 7.034 -1.953 -25.319 1.00 94.88 118 LEU A O 1
ATOM 979 N N . GLN A 1 119 ? 8.584 -1.219 -26.768 1.00 95.38 119 GLN A N 1
ATOM 980 C CA . GLN A 1 119 ? 7.726 -1.276 -27.955 1.00 95.38 119 GLN A CA 1
ATOM 981 C C . GLN A 1 119 ? 7.197 -2.691 -28.213 1.00 95.38 119 GLN A C 1
ATOM 983 O O . GLN A 1 119 ? 6.028 -2.846 -28.549 1.00 95.38 119 GLN A O 1
ATOM 988 N N . LYS A 1 120 ? 8.011 -3.730 -27.995 1.00 94.19 120 LYS A N 1
ATOM 989 C CA . LYS A 1 120 ? 7.563 -5.126 -28.123 1.00 94.19 120 LYS A CA 1
ATOM 990 C C . LYS A 1 120 ? 6.477 -5.482 -27.109 1.00 94.19 120 LYS A C 1
ATOM 992 O O . LYS A 1 120 ? 5.512 -6.151 -27.469 1.00 94.19 120 LYS A O 1
ATOM 997 N N . VAL A 1 121 ? 6.630 -5.046 -25.857 1.00 93.62 121 VAL A N 1
ATOM 998 C CA . VAL A 1 121 ? 5.653 -5.316 -24.787 1.00 93.62 121 VAL A CA 1
ATOM 999 C C . VAL A 1 121 ? 4.356 -4.536 -25.019 1.00 93.62 121 VAL A C 1
ATOM 1001 O O . VAL A 1 121 ? 3.274 -5.094 -24.868 1.00 93.62 121 VAL A O 1
ATOM 1004 N N . TYR A 1 122 ? 4.461 -3.277 -25.445 1.00 94.12 122 TYR A N 1
ATOM 1005 C CA . TYR A 1 122 ? 3.335 -2.366 -25.660 1.00 94.12 122 TYR A CA 1
ATOM 1006 C C . TYR A 1 122 ? 3.095 -2.101 -27.153 1.00 94.12 122 TYR A C 1
ATOM 1008 O O . TYR A 1 122 ? 2.890 -0.965 -27.569 1.00 94.12 122 TYR A O 1
ATOM 1016 N N . CYS A 1 123 ? 3.128 -3.145 -27.985 1.00 94.56 123 CYS A N 1
ATOM 1017 C CA . CYS A 1 123 ? 3.069 -3.007 -29.448 1.00 94.56 123 CYS A CA 1
ATOM 1018 C C . CYS A 1 123 ? 1.737 -2.461 -29.987 1.00 94.56 123 CYS A C 1
ATOM 1020 O O . CYS A 1 123 ? 1.685 -1.982 -31.117 1.00 94.56 123 CYS A O 1
ATOM 1022 N N . LEU A 1 124 ? 0.670 -2.523 -29.186 1.00 96.00 124 LEU A N 1
ATOM 1023 C CA . LEU A 1 124 ? -0.624 -1.917 -29.505 1.00 96.00 124 LEU A CA 1
ATOM 1024 C C . LEU A 1 124 ? -0.652 -0.413 -29.207 1.00 96.00 124 LEU A C 1
ATOM 1026 O O . LEU A 1 124 ? -1.402 0.319 -29.848 1.00 96.00 124 LEU A O 1
ATOM 1030 N N . ASP A 1 125 ? 0.175 0.040 -28.262 1.00 95.31 125 ASP A N 1
ATOM 1031 C CA . ASP A 1 125 ? 0.214 1.428 -27.798 1.00 95.31 125 ASP A CA 1
ATOM 1032 C C . ASP A 1 125 ? 1.382 2.215 -28.418 1.00 95.31 125 ASP A C 1
ATOM 1034 O O . ASP A 1 125 ? 1.325 3.441 -28.532 1.00 95.31 125 ASP A O 1
ATOM 1038 N N . LEU A 1 126 ? 2.452 1.523 -28.825 1.00 94.38 126 LEU A N 1
ATOM 1039 C CA . LEU A 1 126 ? 3.691 2.109 -29.330 1.00 94.38 126 LEU A CA 1
ATOM 1040 C C . LEU A 1 126 ? 3.966 1.696 -30.780 1.00 94.38 126 LEU A C 1
ATOM 1042 O O . LEU A 1 126 ? 4.093 0.516 -31.115 1.00 94.38 126 LEU A O 1
ATOM 1046 N N . SER A 1 127 ? 4.152 2.708 -31.630 1.00 94.94 127 SER A N 1
ATOM 1047 C CA . SER A 1 127 ? 4.594 2.535 -33.017 1.00 94.94 127 SER A CA 1
ATOM 1048 C C . SER A 1 127 ? 5.960 1.847 -33.094 1.00 94.94 127 SER A C 1
ATOM 1050 O O . SER A 1 127 ? 6.815 2.053 -32.232 1.00 94.94 127 SER A O 1
ATOM 1052 N N . SER A 1 128 ? 6.200 1.101 -34.176 1.00 93.69 128 SER A N 1
ATOM 1053 C CA . SER A 1 128 ? 7.506 0.503 -34.491 1.00 93.69 128 SER A CA 1
ATOM 1054 C C . SER A 1 128 ? 8.638 1.532 -34.570 1.00 93.69 128 SER A C 1
ATOM 1056 O O . SER A 1 128 ? 9.793 1.187 -34.351 1.00 93.69 128 SER A O 1
ATOM 1058 N N . GLU A 1 129 ? 8.311 2.801 -34.830 1.00 94.38 129 GLU A N 1
ATOM 1059 C CA . GLU A 1 129 ? 9.277 3.904 -34.906 1.00 94.38 129 GLU A CA 1
ATOM 1060 C C . GLU A 1 129 ? 9.657 4.501 -33.545 1.00 94.38 129 GLU A C 1
ATOM 1062 O O . GLU A 1 129 ? 10.536 5.362 -33.472 1.00 94.38 129 GLU A O 1
ATOM 1067 N N . PHE A 1 130 ? 9.019 4.073 -32.454 1.00 93.31 130 PHE A N 1
ATOM 1068 C CA . PHE A 1 130 ? 9.273 4.613 -31.117 1.00 93.31 130 PHE A CA 1
ATOM 1069 C C . PHE A 1 130 ? 10.765 4.593 -30.706 1.00 93.31 130 PHE A C 1
ATOM 1071 O O . PHE A 1 130 ? 11.252 5.629 -30.239 1.00 93.31 130 PHE A O 1
ATOM 1078 N N . PRO A 1 131 ? 11.537 3.507 -30.932 1.00 93.75 131 PRO A N 1
ATOM 1079 C CA . PRO A 1 131 ? 12.964 3.485 -30.599 1.00 93.75 131 PRO A CA 1
ATOM 1080 C C . PRO A 1 131 ? 13.782 4.541 -31.354 1.00 93.75 131 PRO A C 1
ATOM 1082 O O . PRO A 1 131 ? 14.615 5.223 -30.758 1.00 93.75 131 PRO A O 1
ATOM 1085 N N . ASN A 1 132 ? 13.493 4.739 -32.645 1.00 92.56 132 ASN A N 1
ATOM 1086 C CA . ASN A 1 132 ? 14.158 5.747 -33.477 1.00 92.56 132 ASN A CA 1
ATOM 1087 C C . ASN A 1 132 ? 13.848 7.171 -32.986 1.00 92.56 132 ASN A C 1
ATOM 1089 O O . ASN A 1 132 ? 14.734 8.025 -32.913 1.00 92.56 132 ASN A O 1
ATOM 1093 N N . GLN A 1 133 ? 12.593 7.431 -32.610 1.00 91.00 133 GLN A N 1
ATOM 1094 C CA . GLN A 1 133 ? 12.156 8.747 -32.141 1.00 91.00 133 GLN A CA 1
ATOM 1095 C C . GLN A 1 133 ? 12.834 9.139 -30.825 1.00 91.00 133 GLN A C 1
ATOM 1097 O O . GLN A 1 133 ? 13.311 10.266 -30.697 1.00 91.00 133 GLN A O 1
ATOM 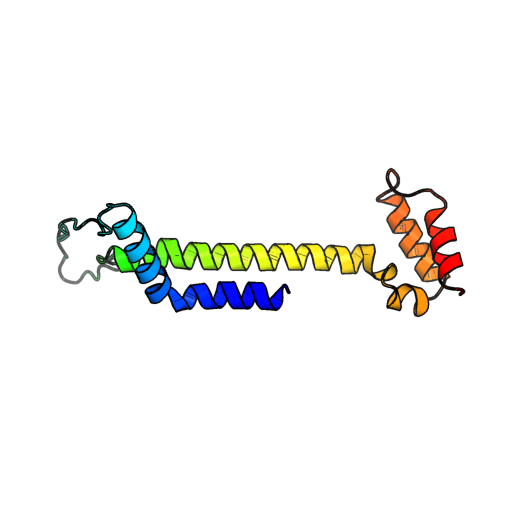1102 N N . ILE A 1 134 ? 12.923 8.217 -29.866 1.00 89.75 134 ILE A N 1
ATOM 1103 C CA . ILE A 1 134 ? 13.574 8.459 -28.572 1.00 89.75 134 ILE A CA 1
ATOM 1104 C C . ILE A 1 134 ? 15.060 8.816 -28.753 1.00 89.75 134 ILE A C 1
ATOM 1106 O O . ILE A 1 134 ? 15.518 9.808 -28.189 1.00 89.75 134 ILE A O 1
ATOM 1110 N N . VAL A 1 135 ? 15.798 8.074 -29.586 1.00 89.50 135 VAL A N 1
ATOM 1111 C CA . VAL A 1 135 ? 17.225 8.340 -29.854 1.00 89.50 135 VAL A CA 1
ATOM 1112 C C . VAL A 1 135 ? 17.428 9.665 -30.595 1.00 89.50 135 VAL A C 1
ATOM 1114 O O . VAL A 1 135 ? 18.362 10.409 -30.314 1.00 89.50 135 VAL A O 1
ATOM 1117 N N . SER A 1 136 ? 16.519 10.031 -31.502 1.00 86.31 136 SER A N 1
ATOM 1118 C CA . SER A 1 136 ? 16.594 11.336 -32.175 1.00 86.31 136 SER A CA 1
ATOM 1119 C C . SER A 1 136 ? 16.455 12.518 -31.202 1.00 86.31 136 SER A C 1
ATOM 1121 O O . SER A 1 136 ? 16.973 13.605 -31.456 1.00 86.31 136 SER A O 1
ATOM 1123 N N . LYS A 1 137 ? 15.763 12.310 -30.073 1.00 76.88 137 LYS A N 1
ATOM 1124 C CA . LYS A 1 137 ? 15.494 13.329 -29.052 1.00 76.88 137 LYS A CA 1
ATOM 1125 C C . LYS A 1 137 ? 16.577 13.427 -27.979 1.00 76.88 137 LYS A C 1
ATOM 1127 O O . LYS A 1 137 ? 16.624 14.457 -27.317 1.00 76.88 137 LYS A O 1
ATOM 1132 N N . SER A 1 138 ? 17.446 12.423 -27.821 1.00 71.44 138 SER A N 1
ATOM 1133 C CA . SER A 1 138 ? 18.613 12.503 -26.924 1.00 71.44 138 SER A CA 1
ATOM 1134 C C . SER A 1 138 ? 19.751 13.363 -27.490 1.00 71.44 138 SER A C 1
ATOM 1136 O O . SER A 1 138 ? 20.661 13.728 -26.755 1.00 71.44 138 SER A O 1
ATOM 1138 N N . SER A 1 139 ? 19.705 13.688 -28.787 1.00 60.78 139 SER A N 1
ATOM 1139 C CA . SER A 1 139 ? 20.780 14.371 -29.524 1.00 60.78 139 S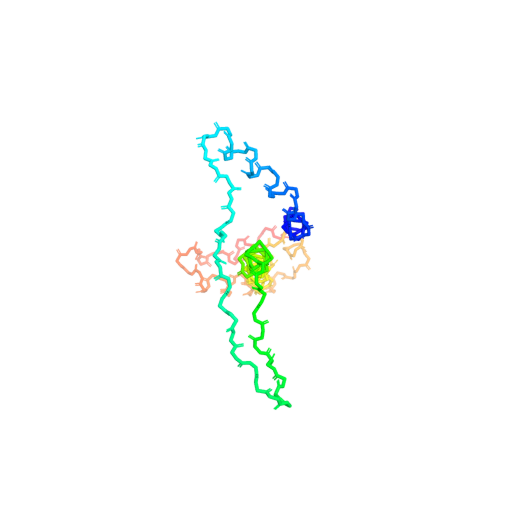ER A CA 1
ATOM 1140 C C . SER A 1 139 ? 20.610 15.901 -29.631 1.00 60.78 139 SER A C 1
ATOM 1142 O O . SER A 1 139 ? 21.287 16.523 -30.450 1.00 60.78 139 SER A O 1
ATOM 1144 N N . PHE A 1 140 ? 19.702 16.497 -28.846 1.00 52.19 140 PHE A N 1
ATOM 1145 C CA . PHE A 1 140 ? 19.454 17.946 -28.766 1.00 52.19 140 PHE A CA 1
ATOM 1146 C C . PHE A 1 140 ? 19.971 18.549 -27.460 1.00 52.19 140 PHE A C 1
ATOM 1148 O O . PHE A 1 140 ? 19.791 17.903 -26.404 1.00 52.19 140 PHE A O 1
#

Sequence (140 aa):
MLNSSLTSIENLRNNFSNIKEEAIGLAKKWGITPEFEKKRHTKVRQFFDYFNADEKLQDRERLFEMDVFKANVDFITTQLKNRFESINGIYKSTFSFISPKNIVSTTNDLLYNEASNLQKVYCLDLSSEFPNQIVSKSSF

Organism: Trichonephila clavipes (NCBI:txid2585209)

Radius of gyration: 27.81 Å; chains: 1; bounding box: 53×42×75 Å

pLDDT: mean 86.55, std 10.05, range [52.19, 96.12]

Foldseek 3Di:
DLVVVLVVLVVQLVVVPVVLVVVCVVCVVVVHHPDDDPDDDDDDDDDPPDDPPPPDDPDPVVCCSPVPVNVVSVVVSVVSVVVVVVVVVCCVPQVVCVPPVNLQVDDLVVQLVSQCVNCVVPVVPDDPCRSVVSSVVNVD

Secondary structure (DSSP, 8-state):
-HHHHHHHHHHHHH-HHHHHHHHHHHHHHTT-------PPP--PPPPTT---TT-----HHHHIIIIIIIHHHHHHHHHHHHHHHHHHHHIIIIIGGGSHHHHHHS-HHHHHHHHHHHHHHTTTTS-TTHHHHHHHHHT-